Protein AF-A0AA38FI79-F1 (afdb_monomer_lite)

Organism: Taxus chinensis (NCBI:txid29808)

Sequence (76 aa):
LAKDVWKVGLEFKDVDVDDSRLVTREEVESAVRDLMQNEQLRKRAFELKEAAVKAVMPGGSSFTDITAFIQNMLEK

Radius of gyration: 19.3 Å; chains: 1; bounding box: 38×23×50 Å

Foldseek 3Di:
DLCPPQNLADDQPPDDVPDPDDDDPVSVVVRVVCNVPDVVSVVSVVVVVVLVVQQCPVVHVVVVVVVVVVVVVVVD

Secondary structure (DSSP, 8-state):
-TTTTS------TT--TT--PPPPHHHHHHHHHHHHH-HHHHHHHHHHHHHHHHHHSTTSHHHHHHHHHHHHHH--

pLDDT: mean 93.11, std 7.95, range [56.94, 98.75]

Structure (mmCIF, N/CA/C/O backbone):
data_AF-A0AA38FI79-F1
#
_entry.id   AF-A0AA38FI79-F1
#
loop_
_atom_site.group_PDB
_atom_site.id
_atom_site.type_symbol
_atom_site.label_atom_id
_atom_site.label_alt_id
_atom_site.label_comp_id
_atom_site.label_asym_id
_atom_site.label_entity_id
_atom_site.label_seq_id
_atom_site.pdbx_PDB_ins_code
_atom_site.Cartn_x
_atom_site.Cartn_y
_atom_site.Cartn_z
_atom_site.occupancy
_atom_site.B_iso_or_equiv
_atom_site.auth_seq_id
_atom_site.auth_comp_id
_atom_site.auth_asym_id
_atom_site.auth_atom_id
_atom_site.pdbx_PDB_model_num
ATOM 1 N N . LEU A 1 1 ? 3.984 -9.511 -1.862 1.00 70.38 1 LEU A N 1
ATOM 2 C CA . LEU A 1 1 ? 2.815 -8.926 -1.123 1.00 70.38 1 LEU A CA 1
ATOM 3 C C . LEU A 1 1 ? 2.478 -7.505 -1.578 1.00 70.38 1 LEU A C 1
ATOM 5 O O . LEU A 1 1 ? 1.356 -7.270 -2.018 1.00 70.38 1 LEU A O 1
ATOM 9 N N . ALA A 1 2 ? 3.411 -6.552 -1.464 1.00 85.06 2 ALA A N 1
ATOM 10 C CA . ALA A 1 2 ? 3.168 -5.161 -1.858 1.00 85.06 2 ALA A CA 1
ATOM 11 C C . ALA A 1 2 ? 2.823 -5.021 -3.352 1.00 85.06 2 ALA A C 1
ATOM 13 O O . ALA A 1 2 ? 1.918 -4.265 -3.698 1.00 85.06 2 ALA A O 1
ATOM 14 N N . LYS A 1 3 ? 3.486 -5.788 -4.226 1.00 89.25 3 LYS A N 1
ATOM 15 C CA . LYS A 1 3 ? 3.207 -5.833 -5.666 1.00 89.25 3 LYS A CA 1
ATOM 16 C C . LYS A 1 3 ? 2.001 -6.708 -6.022 1.00 89.25 3 LYS A C 1
ATOM 18 O O . LYS A 1 3 ? 1.090 -6.222 -6.678 1.00 89.25 3 LYS A O 1
ATOM 23 N N . ASP A 1 4 ? 1.950 -7.962 -5.576 1.00 90.38 4 ASP A N 1
ATOM 24 C CA . ASP A 1 4 ? 0.951 -8.910 -6.116 1.00 90.38 4 ASP A CA 1
ATOM 25 C C . ASP A 1 4 ? -0.427 -8.808 -5.455 1.00 90.38 4 ASP A C 1
ATOM 27 O O . ASP A 1 4 ? -1.451 -8.924 -6.130 1.00 90.38 4 ASP A O 1
ATOM 31 N N . VAL A 1 5 ? -0.463 -8.557 -4.142 1.00 94.50 5 VAL A N 1
ATOM 32 C CA . VAL A 1 5 ? -1.713 -8.489 -3.368 1.00 94.50 5 VAL A CA 1
ATOM 33 C C . VAL A 1 5 ? -2.243 -7.061 -3.367 1.00 94.50 5 VAL A C 1
ATOM 35 O O . VAL A 1 5 ? -3.338 -6.796 -3.857 1.00 94.50 5 VAL A O 1
ATOM 38 N N . TRP A 1 6 ? -1.440 -6.126 -2.861 1.00 94.25 6 TRP A N 1
ATOM 39 C CA . TRP A 1 6 ? -1.864 -4.737 -2.664 1.00 94.25 6 TRP A CA 1
ATOM 40 C C . TRP A 1 6 ? -1.650 -3.858 -3.899 1.00 94.25 6 TRP A C 1
ATOM 42 O O . TRP A 1 6 ? -2.318 -2.839 -4.062 1.00 94.25 6 TRP A O 1
ATOM 52 N N . LYS A 1 7 ? -0.748 -4.262 -4.801 1.00 95.25 7 LYS A N 1
ATOM 53 C CA . LYS A 1 7 ? -0.406 -3.542 -6.037 1.00 95.25 7 LYS A CA 1
ATOM 54 C C . LYS A 1 7 ? 0.004 -2.083 -5.801 1.00 95.25 7 LYS A C 1
ATOM 56 O O . LYS A 1 7 ? -0.345 -1.207 -6.597 1.00 95.25 7 LYS A O 1
ATOM 61 N N . VAL A 1 8 ? 0.738 -1.852 -4.711 1.00 96.44 8 VAL A N 1
ATOM 62 C CA . VAL A 1 8 ? 1.270 -0.550 -4.259 1.00 96.44 8 VAL A CA 1
ATOM 63 C C . VAL A 1 8 ? 2.785 -0.421 -4.445 1.00 96.44 8 VAL A C 1
ATOM 65 O O . VAL A 1 8 ? 3.356 0.601 -4.083 1.00 96.44 8 VAL A O 1
ATOM 68 N N . GLY A 1 9 ? 3.450 -1.447 -4.981 1.00 93.50 9 GLY A N 1
ATOM 69 C CA . GLY A 1 9 ? 4.899 -1.473 -5.164 1.00 93.50 9 GLY A CA 1
ATOM 70 C C . GLY A 1 9 ? 5.317 -2.137 -6.471 1.00 93.50 9 GLY A C 1
ATOM 71 O O . GLY A 1 9 ? 4.522 -2.820 -7.119 1.00 93.50 9 GLY A O 1
ATOM 72 N N . LEU A 1 10 ? 6.579 -1.921 -6.830 1.00 92.69 10 LEU A N 1
ATOM 73 C CA . LEU A 1 10 ? 7.267 -2.582 -7.933 1.00 92.69 10 LEU A CA 1
ATOM 74 C C . LEU A 1 10 ? 8.344 -3.502 -7.361 1.00 92.69 10 LEU A C 1
ATOM 76 O O . LEU A 1 10 ? 8.847 -3.274 -6.264 1.00 92.69 10 LEU A O 1
ATOM 80 N N . GLU A 1 11 ? 8.702 -4.522 -8.124 1.00 89.25 11 GLU A N 1
ATOM 81 C CA . GLU A 1 11 ? 9.813 -5.419 -7.818 1.00 89.25 11 GLU A CA 1
ATOM 82 C C . GLU A 1 11 ? 10.652 -5.569 -9.079 1.00 89.25 11 GLU A C 1
ATOM 84 O O . GLU A 1 11 ? 10.110 -5.555 -10.192 1.00 89.25 11 GLU A O 1
ATOM 89 N N . PHE A 1 12 ? 11.960 -5.725 -8.898 1.00 89.19 12 PHE A N 1
ATOM 90 C CA . PHE A 1 12 ? 12.846 -6.086 -9.993 1.00 89.19 12 PHE A CA 1
ATOM 91 C C . PHE A 1 12 ? 12.469 -7.470 -10.521 1.00 89.19 12 PHE A C 1
ATOM 93 O O . PHE A 1 12 ? 12.050 -8.352 -9.770 1.00 89.19 12 PHE A O 1
ATOM 100 N N . LYS A 1 13 ? 12.557 -7.639 -11.839 1.00 79.31 13 LYS A N 1
ATOM 101 C CA . LYS A 1 13 ? 12.234 -8.916 -12.476 1.00 79.31 13 LYS A CA 1
ATOM 102 C C . LYS A 1 13 ? 13.299 -9.940 -12.112 1.00 79.31 13 LYS A C 1
ATOM 104 O O . LYS A 1 13 ? 14.483 -9.601 -12.098 1.00 79.31 13 LYS A O 1
ATOM 109 N N . ASP A 1 14 ? 12.857 -11.163 -11.835 1.00 76.50 14 ASP A N 1
ATOM 110 C CA . ASP A 1 14 ? 13.732 -12.325 -11.660 1.00 76.50 14 ASP A CA 1
ATOM 111 C C . ASP A 1 14 ? 14.862 -12.071 -10.641 1.00 76.50 14 ASP A C 1
ATOM 113 O O . ASP A 1 14 ? 16.013 -12.448 -10.845 1.00 76.50 14 ASP A O 1
ATOM 117 N N . VAL A 1 15 ? 14.541 -11.341 -9.566 1.00 78.56 15 VAL A N 1
ATOM 118 C CA . VAL A 1 15 ? 15.396 -11.201 -8.383 1.00 78.56 15 VAL A CA 1
ATOM 119 C C . VAL A 1 15 ? 14.743 -11.996 -7.272 1.00 78.56 15 VAL A C 1
ATOM 121 O O . VAL A 1 15 ? 13.679 -11.609 -6.785 1.00 78.56 15 VAL A O 1
ATOM 124 N N . ASP A 1 16 ? 15.384 -13.089 -6.876 1.00 78.38 16 ASP A N 1
ATOM 125 C CA . ASP A 1 16 ? 15.153 -13.651 -5.552 1.00 78.38 16 ASP A CA 1
ATOM 126 C C . ASP A 1 16 ? 16.003 -12.870 -4.542 1.00 78.38 16 ASP A C 1
ATOM 128 O O . ASP A 1 16 ? 17.120 -12.457 -4.852 1.00 78.38 16 ASP A O 1
ATOM 132 N N . VAL A 1 17 ? 15.475 -12.630 -3.344 1.00 71.88 17 VAL A N 1
ATOM 133 C CA . VAL A 1 17 ? 16.171 -11.853 -2.302 1.00 71.88 17 VAL A CA 1
ATOM 134 C C . VAL A 1 17 ? 17.427 -12.587 -1.822 1.00 71.88 17 VAL A C 1
ATOM 136 O O . VAL A 1 17 ? 18.389 -11.947 -1.401 1.00 71.88 17 VAL A O 1
ATOM 139 N N 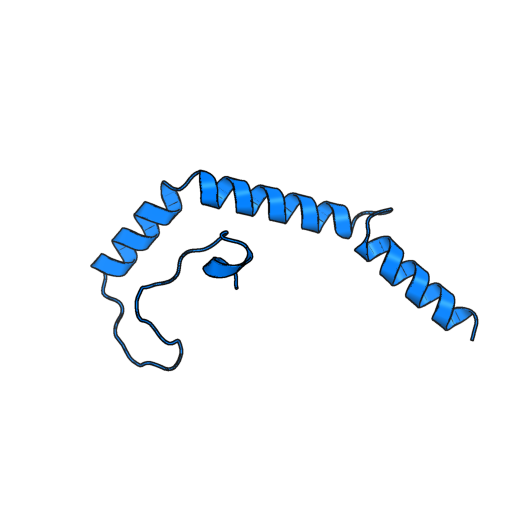. ASP A 1 18 ? 17.429 -13.915 -1.943 1.00 78.56 18 ASP A N 1
ATOM 140 C CA . ASP A 1 18 ? 18.561 -14.778 -1.603 1.00 78.56 18 ASP A CA 1
ATOM 141 C C . ASP A 1 18 ? 19.545 -14.982 -2.775 1.00 78.56 18 ASP A C 1
ATOM 143 O O . ASP A 1 18 ? 20.570 -15.651 -2.619 1.00 78.56 18 ASP A O 1
ATOM 147 N N . ASP A 1 19 ? 19.268 -14.404 -3.950 1.00 80.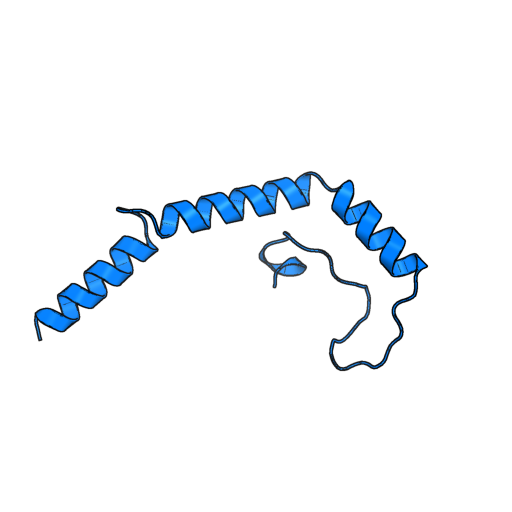50 19 ASP A N 1
ATOM 148 C CA . ASP A 1 19 ? 20.161 -14.464 -5.105 1.00 80.50 19 ASP A CA 1
ATOM 149 C C . ASP A 1 19 ? 21.190 -13.320 -5.069 1.00 80.50 19 ASP A C 1
ATOM 151 O O . ASP A 1 19 ? 20.890 -12.158 -4.802 1.00 80.50 19 ASP A O 1
ATOM 155 N N . SER A 1 20 ? 22.438 -13.646 -5.407 1.00 80.44 20 SER A N 1
ATOM 156 C CA . SER A 1 20 ? 23.542 -12.688 -5.557 1.00 80.44 20 SER A CA 1
ATOM 157 C C . SER A 1 20 ? 23.511 -11.921 -6.886 1.00 80.44 20 SER A C 1
ATOM 159 O O . SER A 1 20 ? 24.479 -11.235 -7.233 1.00 80.44 20 SER A O 1
ATOM 161 N N . ARG A 1 21 ? 22.420 -12.039 -7.654 1.00 88.56 21 ARG A N 1
ATOM 162 C CA . ARG A 1 21 ? 22.247 -11.359 -8.937 1.00 88.56 21 ARG A CA 1
ATOM 163 C C . ARG A 1 21 ? 22.453 -9.857 -8.784 1.00 88.56 21 ARG A C 1
ATOM 165 O O . ARG A 1 21 ? 21.767 -9.170 -8.029 1.00 88.56 21 ARG A O 1
ATOM 172 N N . LEU A 1 22 ? 23.361 -9.324 -9.593 1.00 88.62 22 LEU A N 1
ATOM 173 C CA . LEU A 1 22 ? 23.544 -7.888 -9.705 1.00 88.62 22 LEU A CA 1
ATOM 174 C C . LEU A 1 22 ? 22.349 -7.270 -10.441 1.00 88.62 22 LEU A C 1
ATOM 176 O O . LEU A 1 22 ? 22.090 -7.600 -11.599 1.00 88.62 22 LEU A O 1
ATOM 180 N N . VAL A 1 23 ? 21.654 -6.348 -9.776 1.00 91.81 23 VAL A N 1
ATOM 181 C CA . VAL A 1 23 ? 20.684 -5.453 -10.417 1.00 91.81 23 VAL A CA 1
ATOM 182 C C . VAL A 1 23 ? 21.460 -4.333 -11.099 1.00 91.81 23 VAL A C 1
ATOM 184 O O . VAL A 1 23 ? 22.232 -3.621 -10.450 1.00 91.81 23 VAL A O 1
ATOM 187 N N . THR A 1 24 ? 21.298 -4.182 -12.412 1.00 93.56 24 THR A N 1
ATOM 188 C CA . THR A 1 24 ? 22.066 -3.178 -13.156 1.00 93.56 24 THR A CA 1
ATOM 189 C C . THR A 1 24 ? 21.506 -1.774 -12.945 1.00 93.56 24 THR A C 1
ATOM 191 O O . THR A 1 24 ? 20.350 -1.578 -12.560 1.00 93.56 24 THR A O 1
ATOM 194 N N . ARG A 1 25 ? 22.318 -0.753 -13.238 1.00 96.75 25 ARG A N 1
ATOM 195 C CA . ARG A 1 25 ? 21.869 0.646 -13.159 1.00 96.75 25 ARG A CA 1
ATOM 196 C C . ARG A 1 25 ? 20.685 0.932 -14.093 1.00 96.75 25 ARG A C 1
ATOM 198 O O . ARG A 1 25 ? 19.843 1.753 -13.755 1.00 96.75 25 ARG A O 1
ATOM 205 N N . GLU A 1 26 ? 20.608 0.256 -15.239 1.00 96.12 26 GLU A N 1
ATOM 206 C CA . GLU A 1 26 ? 19.522 0.400 -16.212 1.00 96.12 26 GLU A CA 1
ATOM 207 C C . GLU A 1 26 ? 18.200 -0.152 -15.658 1.00 96.12 26 GLU A C 1
ATOM 209 O O . GLU A 1 26 ? 17.155 0.480 -15.813 1.00 96.12 26 GLU A O 1
ATOM 214 N N . GLU A 1 27 ? 18.241 -1.291 -14.956 1.00 94.38 27 GLU A N 1
ATOM 215 C CA . GLU A 1 27 ? 17.067 -1.849 -14.271 1.00 94.38 27 GLU A CA 1
ATOM 216 C C . GLU A 1 27 ? 16.566 -0.902 -13.173 1.00 94.38 27 GLU A C 1
ATOM 218 O O . GLU A 1 27 ? 15.362 -0.650 -13.070 1.00 94.38 27 GLU A O 1
ATOM 223 N N . VAL A 1 28 ? 17.487 -0.329 -12.389 1.00 95.06 28 VAL A N 1
ATOM 224 C CA . VAL A 1 28 ? 17.160 0.673 -11.363 1.00 95.06 28 VAL A CA 1
ATOM 225 C C . VAL A 1 28 ? 16.542 1.921 -11.990 1.00 95.06 28 VAL A C 1
ATOM 227 O O . VAL A 1 28 ? 15.498 2.374 -11.523 1.00 95.06 28 VAL A O 1
ATOM 230 N N . GLU A 1 29 ? 17.140 2.468 -13.052 1.00 97.38 29 GLU A N 1
ATOM 231 C CA . GLU A 1 29 ? 16.610 3.655 -13.731 1.00 97.38 29 GLU A CA 1
ATOM 232 C C . GLU A 1 29 ? 15.182 3.416 -14.237 1.00 97.38 29 GLU A C 1
ATOM 234 O O . GLU A 1 29 ? 14.296 4.241 -13.997 1.00 97.38 29 GLU A O 1
ATOM 239 N N . SER A 1 30 ? 14.941 2.276 -14.893 1.00 95.50 30 SER A N 1
ATOM 240 C CA . SER A 1 30 ? 13.613 1.917 -15.394 1.00 95.50 30 SER A CA 1
ATOM 241 C C . SER A 1 30 ? 12.599 1.809 -14.258 1.00 95.50 30 SER A C 1
ATOM 243 O O . SER A 1 30 ? 11.525 2.399 -14.346 1.00 95.50 30 SER A O 1
ATOM 245 N N . ALA A 1 31 ? 12.942 1.116 -13.169 1.00 94.94 31 ALA A N 1
ATOM 246 C CA . ALA A 1 31 ? 12.044 0.951 -12.030 1.00 94.94 31 ALA A CA 1
ATOM 247 C C . ALA A 1 31 ? 11.698 2.291 -11.364 1.00 94.94 31 ALA A C 1
ATOM 249 O O . ALA A 1 31 ? 10.542 2.530 -11.015 1.00 94.94 31 ALA A O 1
ATOM 250 N N . VAL A 1 32 ? 12.678 3.190 -11.219 1.00 96.19 32 VAL A N 1
ATOM 251 C CA . VAL A 1 32 ? 12.451 4.538 -10.680 1.00 96.19 32 VAL A CA 1
ATOM 252 C C . VAL A 1 32 ? 11.542 5.341 -11.607 1.00 96.19 32 VAL A C 1
ATOM 254 O O . VAL A 1 32 ? 10.590 5.966 -11.140 1.00 96.19 32 VAL A O 1
ATOM 257 N N . ARG A 1 33 ? 11.793 5.318 -12.919 1.00 97.19 33 ARG A N 1
ATOM 258 C CA . ARG A 1 33 ? 10.963 6.027 -13.901 1.00 97.19 33 ARG A CA 1
ATOM 259 C C . ARG A 1 33 ? 9.516 5.536 -13.867 1.00 97.19 33 ARG A C 1
ATOM 261 O O . ARG A 1 33 ? 8.606 6.361 -13.773 1.00 97.19 33 ARG A O 1
ATOM 268 N N . ASP A 1 34 ? 9.320 4.221 -13.860 1.00 94.94 34 ASP A N 1
ATOM 269 C CA . ASP A 1 34 ? 8.000 3.596 -13.783 1.00 94.94 34 ASP A CA 1
ATOM 270 C C . ASP A 1 34 ? 7.289 3.961 -12.478 1.00 94.94 34 ASP A C 1
ATOM 272 O O . ASP A 1 34 ? 6.121 4.351 -12.496 1.00 94.94 34 ASP A O 1
ATOM 276 N N . LEU A 1 35 ? 7.991 3.910 -11.340 1.00 94.81 35 LEU A N 1
ATOM 277 C CA . LEU A 1 35 ? 7.435 4.291 -10.041 1.00 94.81 35 LEU A CA 1
ATOM 278 C C . LEU A 1 35 ? 6.947 5.744 -10.036 1.00 94.81 35 LEU A C 1
ATOM 280 O O . LEU A 1 35 ? 5.866 6.037 -9.523 1.00 94.81 35 LEU A O 1
ATOM 284 N N . MET A 1 36 ? 7.731 6.653 -10.615 1.00 95.81 36 MET A N 1
ATOM 285 C CA . MET A 1 36 ? 7.420 8.082 -10.626 1.00 95.81 36 MET A CA 1
ATOM 286 C C . MET A 1 36 ? 6.243 8.431 -11.546 1.00 95.81 36 MET A C 1
ATOM 288 O O . MET A 1 36 ? 5.511 9.378 -11.250 1.00 95.81 36 MET A O 1
ATOM 292 N N . GLN A 1 37 ? 6.043 7.676 -12.631 1.00 95.62 37 GLN A N 1
ATOM 293 C CA . GLN A 1 37 ? 4.996 7.919 -13.632 1.00 95.62 37 GLN A CA 1
ATOM 294 C C . GLN A 1 37 ? 3.699 7.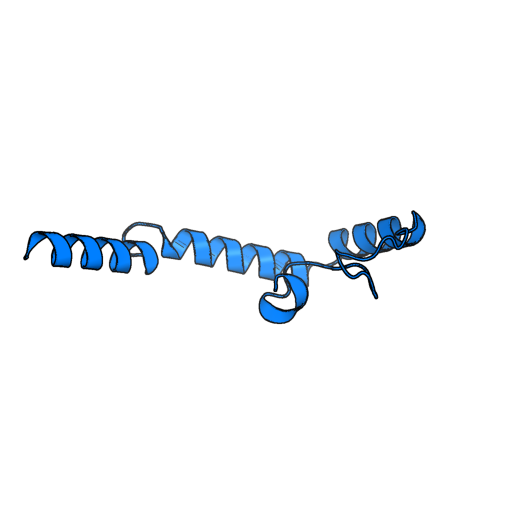128 -13.384 1.00 95.62 37 GLN A C 1
ATOM 296 O O . GLN A 1 37 ? 2.668 7.423 -13.990 1.00 95.62 37 GLN A O 1
ATOM 301 N N . ASN A 1 38 ? 3.710 6.125 -12.502 1.00 96.00 38 ASN A N 1
ATOM 302 C CA . ASN A 1 38 ? 2.558 5.253 -12.286 1.00 96.00 38 ASN A CA 1
ATOM 303 C C . ASN A 1 38 ? 1.541 5.843 -11.291 1.00 96.00 38 ASN A C 1
ATOM 305 O O . ASN A 1 38 ? 1.551 5.555 -10.090 1.00 96.00 38 ASN A O 1
ATOM 309 N N . GLU A 1 39 ? 0.596 6.625 -11.814 1.00 96.44 39 GLU A N 1
ATOM 310 C CA . GLU A 1 39 ? -0.489 7.225 -11.022 1.00 96.44 39 GLU A CA 1
ATOM 311 C C . GLU A 1 39 ? -1.403 6.185 -10.355 1.00 96.44 39 GLU A C 1
ATOM 313 O O . GLU A 1 39 ? -1.912 6.409 -9.256 1.00 96.44 39 GLU A O 1
ATOM 318 N N . GLN A 1 40 ? -1.597 5.014 -10.969 1.00 96.25 40 GLN A N 1
ATOM 319 C CA . GLN A 1 40 ? -2.459 3.975 -10.404 1.00 96.25 40 GLN A CA 1
ATOM 320 C C . GLN A 1 40 ? -1.834 3.323 -9.163 1.00 96.25 40 GLN A C 1
ATOM 322 O O . GLN A 1 40 ? -2.553 2.993 -8.215 1.00 96.25 40 GLN A O 1
ATOM 327 N N . LEU A 1 41 ? -0.511 3.151 -9.156 1.00 95.75 41 LEU A N 1
ATOM 328 C CA . LEU A 1 41 ? 0.244 2.698 -7.990 1.00 95.75 41 LEU A CA 1
ATOM 329 C C . LEU A 1 41 ? 0.135 3.730 -6.863 1.00 95.75 41 LEU A C 1
ATOM 331 O O . LEU A 1 41 ? -0.213 3.369 -5.737 1.00 95.75 41 LEU A O 1
ATOM 335 N N . ARG A 1 42 ? 0.326 5.019 -7.178 1.00 96.69 42 ARG A N 1
ATOM 336 C CA . ARG A 1 42 ? 0.174 6.118 -6.210 1.00 96.69 42 ARG A CA 1
ATOM 337 C C . ARG A 1 42 ? -1.236 6.171 -5.618 1.00 96.69 42 ARG A C 1
ATOM 339 O O . ARG A 1 42 ? -1.37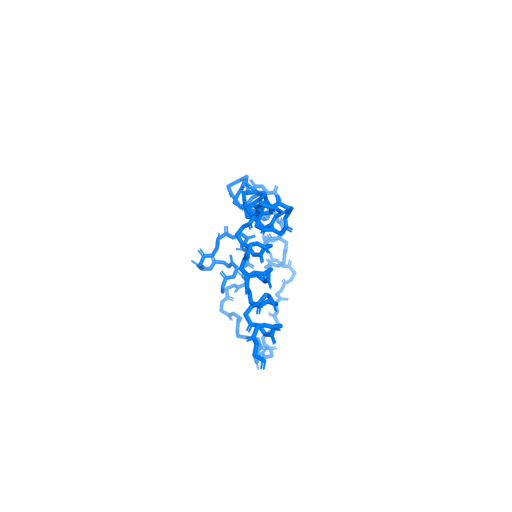9 6.281 -4.401 1.00 96.69 42 ARG A O 1
ATOM 346 N N . LYS A 1 43 ? -2.270 6.035 -6.453 1.00 97.81 43 LYS A N 1
ATOM 347 C CA . LYS A 1 43 ? -3.673 5.999 -6.021 1.00 97.81 43 LYS A CA 1
ATOM 348 C C . LYS A 1 43 ? -3.932 4.864 -5.028 1.00 97.81 43 LYS A C 1
ATOM 350 O O . LYS A 1 43 ? -4.452 5.120 -3.948 1.00 97.81 43 LYS A O 1
ATOM 355 N N . ARG A 1 44 ? -3.513 3.634 -5.346 1.00 97.56 44 ARG A N 1
ATOM 356 C CA . ARG A 1 44 ? -3.690 2.478 -4.445 1.00 97.56 44 ARG A CA 1
ATOM 357 C C . ARG A 1 44 ? -2.937 2.647 -3.130 1.00 97.56 44 ARG A C 1
ATOM 359 O O . ARG A 1 44 ? -3.464 2.305 -2.077 1.00 97.56 44 ARG A O 1
ATOM 366 N N . ALA A 1 45 ? -1.720 3.192 -3.173 1.00 97.19 45 ALA A N 1
ATOM 367 C CA . ALA A 1 45 ? -0.951 3.472 -1.964 1.00 97.19 45 ALA A CA 1
ATOM 368 C C . ALA A 1 45 ? -1.668 4.493 -1.064 1.00 97.19 45 ALA A C 1
ATOM 370 O O . ALA A 1 45 ? -1.689 4.339 0.157 1.00 97.19 45 ALA A O 1
ATOM 371 N N . PHE A 1 46 ? -2.301 5.507 -1.661 1.00 98.19 46 PHE A N 1
ATOM 372 C CA . PHE A 1 46 ? -3.087 6.492 -0.926 1.00 98.19 46 PHE A CA 1
ATOM 373 C C . PHE A 1 46 ? -4.363 5.890 -0.323 1.00 98.19 46 PHE A C 1
ATOM 375 O O . PHE A 1 46 ? -4.630 6.093 0.858 1.00 98.19 46 PHE A O 1
ATOM 382 N N . GLU A 1 47 ? -5.105 5.088 -1.088 1.00 98.00 47 GLU A N 1
ATOM 383 C CA . GLU A 1 47 ? -6.282 4.358 -0.596 1.00 98.00 47 GLU A CA 1
ATOM 384 C C . GLU A 1 47 ? -5.920 3.435 0.579 1.00 98.00 47 GLU A C 1
ATOM 386 O O . GLU A 1 47 ? -6.605 3.426 1.603 1.00 98.00 47 GLU A O 1
ATOM 391 N N . LEU A 1 48 ? -4.798 2.712 0.476 1.00 97.56 48 LEU A N 1
ATOM 392 C CA . LEU A 1 48 ? -4.304 1.850 1.549 1.00 97.56 48 LEU A CA 1
ATOM 393 C C . LEU A 1 48 ? -3.912 2.658 2.795 1.00 97.56 48 LEU A C 1
ATOM 395 O O . LEU A 1 48 ? -4.249 2.262 3.911 1.00 97.56 48 LEU A O 1
ATOM 399 N N . LYS A 1 49 ? -3.253 3.812 2.618 1.00 98.12 49 LYS A N 1
ATOM 400 C CA . LYS A 1 49 ? -2.944 4.744 3.714 1.00 98.12 49 LYS A CA 1
ATOM 401 C C . LYS A 1 49 ? -4.220 5.204 4.418 1.00 98.12 49 LYS A C 1
ATOM 403 O O . LYS A 1 49 ? -4.277 5.178 5.644 1.00 98.12 49 LYS A O 1
ATOM 408 N N . GLU A 1 50 ? -5.232 5.633 3.670 1.00 98.50 50 GLU A N 1
ATOM 409 C CA . GLU A 1 50 ? -6.494 6.079 4.261 1.00 98.50 50 GLU A CA 1
ATOM 410 C C . GLU A 1 50 ? -7.198 4.964 5.030 1.00 98.50 50 GLU A C 1
ATOM 412 O O . GLU A 1 50 ? -7.688 5.205 6.133 1.00 98.50 50 GLU A O 1
ATOM 417 N N . ALA A 1 51 ? -7.241 3.753 4.470 1.00 98.00 51 ALA A N 1
ATOM 418 C CA . ALA A 1 51 ? -7.838 2.597 5.127 1.00 98.00 51 ALA A CA 1
ATOM 419 C C . ALA A 1 51 ? -7.121 2.271 6.445 1.00 98.00 51 ALA A C 1
ATOM 421 O O . ALA A 1 51 ? -7.779 2.098 7.470 1.00 98.00 51 ALA A O 1
ATOM 422 N N . ALA A 1 52 ? -5.784 2.268 6.443 1.00 98.19 52 ALA A N 1
ATOM 423 C CA . ALA A 1 52 ? -4.984 2.026 7.639 1.00 98.19 52 ALA A CA 1
ATOM 424 C C . ALA A 1 52 ? -5.232 3.085 8.725 1.00 98.19 52 ALA A C 1
ATOM 426 O O . ALA A 1 52 ? -5.454 2.737 9.882 1.00 98.19 52 ALA A O 1
ATOM 427 N N . VAL A 1 53 ? -5.265 4.373 8.356 1.00 98.62 53 VAL A N 1
ATOM 428 C CA . VAL A 1 53 ? -5.564 5.463 9.301 1.00 98.62 53 VAL A CA 1
ATOM 429 C C . VAL A 1 53 ? -6.981 5.321 9.864 1.00 98.62 53 VAL A C 1
ATOM 431 O O . VAL A 1 53 ? -7.165 5.380 11.076 1.00 98.62 53 VAL A O 1
ATOM 434 N N . LYS A 1 54 ? -7.985 5.071 9.013 1.00 98.69 54 LYS A N 1
AT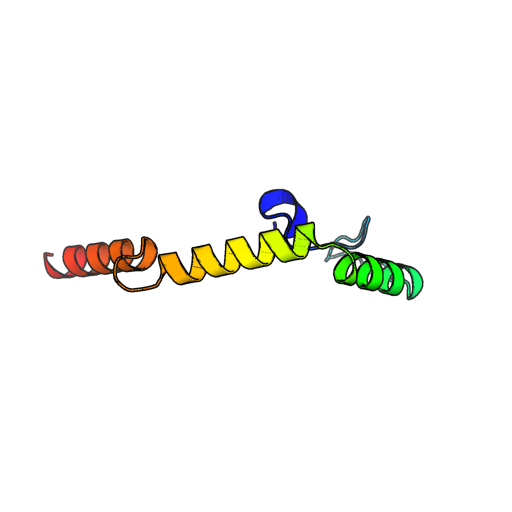OM 435 C CA . LYS A 1 54 ? -9.380 4.866 9.442 1.00 98.69 54 LYS A CA 1
ATOM 436 C C . LYS A 1 54 ? -9.538 3.675 10.384 1.00 98.69 54 LYS A C 1
ATOM 438 O O . LYS A 1 54 ? -10.322 3.768 11.319 1.00 98.69 54 LYS A O 1
ATOM 443 N N . ALA A 1 55 ? -8.795 2.590 10.172 1.00 98.75 55 ALA A N 1
ATOM 444 C CA . ALA A 1 55 ? -8.874 1.400 11.015 1.00 98.75 55 ALA A CA 1
ATOM 445 C C . ALA A 1 55 ? -8.414 1.656 12.462 1.00 98.75 55 ALA A C 1
ATOM 447 O O . ALA A 1 55 ? -8.988 1.088 13.390 1.00 98.75 55 ALA A O 1
ATOM 448 N N . VAL A 1 56 ? -7.404 2.510 12.663 1.00 98.38 56 VAL A N 1
ATOM 449 C CA . VAL A 1 56 ? -6.798 2.750 13.988 1.00 98.38 56 VAL A CA 1
ATOM 450 C C . VAL A 1 56 ? -7.355 3.968 14.729 1.00 98.38 56 VAL A C 1
ATOM 452 O O . VAL A 1 56 ? -7.142 4.094 15.933 1.00 98.38 56 VAL A O 1
ATOM 455 N N . MET A 1 57 ? -8.051 4.878 14.041 1.00 98.31 57 MET A N 1
ATOM 456 C CA . MET A 1 57 ? -8.721 6.015 14.685 1.00 98.31 57 MET A CA 1
ATOM 457 C C . MET A 1 57 ? -9.850 5.549 15.627 1.00 98.31 57 MET A C 1
ATOM 459 O O . MET A 1 57 ? -10.383 4.456 15.434 1.00 98.31 57 MET A O 1
ATOM 463 N N . PRO A 1 58 ? -10.268 6.366 16.617 1.00 98.00 58 PRO A N 1
ATOM 464 C CA . PRO A 1 58 ? -11.419 6.051 17.464 1.00 98.00 58 PRO A CA 1
ATOM 465 C C . PRO A 1 58 ? -12.663 5.692 16.639 1.00 98.00 58 PRO A C 1
ATOM 467 O O . PRO A 1 58 ? -13.043 6.425 15.728 1.00 98.00 58 PRO A O 1
ATOM 470 N N . GLY A 1 59 ? -13.282 4.551 16.952 1.00 96.31 59 GLY A N 1
ATOM 471 C CA . GLY A 1 59 ? -14.405 3.984 16.187 1.00 96.31 59 GLY A CA 1
ATOM 472 C C . GLY A 1 59 ? -14.009 3.215 14.915 1.00 96.31 59 GLY A C 1
ATOM 473 O O . GLY A 1 59 ? -14.874 2.653 14.249 1.00 96.31 59 GLY A O 1
ATOM 474 N N . GLY A 1 60 ? -12.719 3.163 14.578 1.00 98.56 60 GLY A N 1
ATOM 475 C CA . GLY A 1 60 ? -12.166 2.314 13.526 1.00 98.56 60 GLY A CA 1
ATOM 476 C C . GLY A 1 60 ? -12.184 0.831 13.891 1.00 98.56 60 GLY A C 1
ATOM 477 O O . GLY A 1 60 ? -12.354 0.468 15.057 1.00 98.56 60 GLY A O 1
ATOM 478 N N . SER A 1 61 ? -11.998 -0.041 12.896 1.00 98.62 61 SER A N 1
ATOM 479 C CA . SER A 1 61 ? -12.061 -1.496 13.090 1.00 98.62 61 SER A CA 1
ATOM 480 C C . SER A 1 61 ? -11.006 -1.998 14.077 1.00 98.62 61 SER A C 1
ATOM 482 O O . SER A 1 61 ? -11.360 -2.565 15.101 1.00 98.62 61 SER A O 1
ATOM 484 N N . SER A 1 62 ? -9.723 -1.709 13.845 1.00 98.50 62 SER A N 1
ATOM 485 C CA . SER A 1 62 ? -8.638 -2.135 14.737 1.00 98.50 62 SER A CA 1
ATOM 486 C C . SER A 1 62 ? -8.740 -1.512 16.130 1.00 98.50 62 SER A C 1
ATOM 488 O O . SER A 1 62 ? -8.421 -2.178 17.112 1.00 98.50 62 SER A O 1
ATOM 490 N N . PHE A 1 63 ? -9.205 -0.260 16.233 1.00 98.69 63 PHE A N 1
ATOM 491 C CA . PHE A 1 63 ? -9.484 0.378 17.524 1.00 98.69 63 PHE A CA 1
ATOM 492 C C . PHE A 1 63 ? -10.596 -0.356 18.289 1.00 98.69 63 PHE A C 1
ATOM 494 O O . PHE A 1 63 ? -10.463 -0.634 19.481 1.00 98.69 63 PHE A O 1
ATOM 501 N N . THR A 1 64 ? -11.690 -0.683 17.602 1.00 98.50 64 THR A N 1
ATOM 502 C CA . THR A 1 64 ? -12.828 -1.412 18.176 1.00 98.50 64 THR A CA 1
ATOM 503 C C . THR A 1 64 ? -12.407 -2.805 18.624 1.00 98.50 64 THR A C 1
ATOM 505 O O . THR A 1 64 ? -12.666 -3.180 19.766 1.00 98.50 64 THR A O 1
ATOM 508 N N 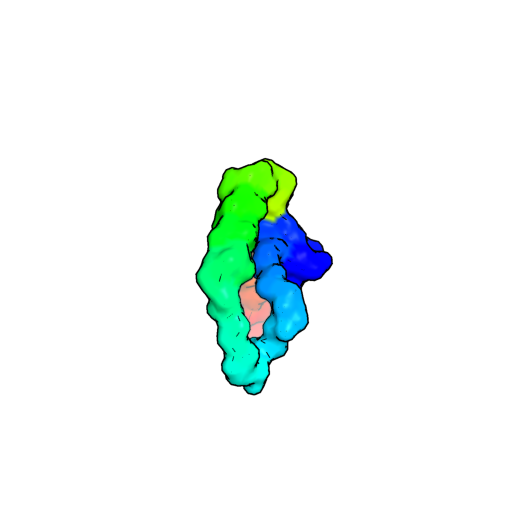. ASP A 1 65 ? -11.695 -3.529 17.764 1.00 98.44 65 ASP A N 1
ATOM 509 C CA . ASP A 1 65 ? -11.252 -4.897 18.022 1.00 98.44 65 ASP A CA 1
ATOM 510 C C . ASP A 1 65 ? -10.333 -4.965 19.245 1.00 98.44 65 ASP A C 1
ATOM 512 O O . ASP A 1 65 ? -10.548 -5.788 20.137 1.00 98.44 65 ASP A O 1
ATOM 516 N N . ILE A 1 66 ? -9.341 -4.068 19.341 1.00 98.06 66 ILE A N 1
ATOM 517 C CA . ILE A 1 66 ? -8.425 -4.072 20.488 1.00 98.06 66 ILE A CA 1
ATOM 518 C C . ILE A 1 66 ? -9.121 -3.635 21.780 1.00 98.06 66 ILE A C 1
ATOM 520 O O . ILE A 1 66 ? -8.836 -4.180 22.844 1.00 98.06 66 ILE A O 1
ATOM 524 N N . THR A 1 67 ? -10.073 -2.701 21.701 1.00 97.88 67 THR A N 1
ATOM 525 C CA . THR A 1 67 ? -10.859 -2.269 22.866 1.00 97.88 67 THR A CA 1
ATOM 526 C C . THR A 1 67 ? -11.740 -3.406 23.379 1.00 97.88 67 THR A C 1
ATOM 528 O O . THR A 1 67 ? -11.760 -3.674 24.579 1.00 97.88 67 THR A O 1
ATOM 531 N N . ALA A 1 68 ? -12.421 -4.120 22.478 1.00 97.69 68 ALA A N 1
ATOM 532 C CA . ALA A 1 68 ? -13.230 -5.284 22.824 1.00 97.69 68 ALA A CA 1
ATOM 533 C C . ALA A 1 68 ? -12.376 -6.409 23.429 1.00 97.69 68 ALA A C 1
ATOM 535 O O . ALA A 1 68 ? -12.771 -7.024 24.421 1.00 97.69 68 ALA A O 1
ATOM 536 N N . PHE A 1 69 ? -11.181 -6.640 22.878 1.00 97.75 69 PHE A N 1
ATOM 537 C CA . PHE A 1 69 ? -10.223 -7.593 23.430 1.00 97.75 69 PHE A CA 1
ATOM 538 C C . PHE A 1 69 ? -9.806 -7.232 24.864 1.00 97.75 69 PHE A C 1
ATOM 540 O O . PHE A 1 69 ? -9.855 -8.088 25.745 1.00 97.75 69 PHE A O 1
ATOM 547 N N . ILE A 1 70 ? -9.445 -5.969 25.124 1.00 97.69 70 ILE A N 1
ATOM 548 C CA . ILE A 1 70 ? -9.076 -5.498 26.469 1.00 97.69 70 ILE A CA 1
ATOM 549 C C . ILE A 1 70 ? -10.245 -5.673 27.441 1.00 97.69 70 ILE A C 1
ATOM 551 O O . ILE A 1 70 ? -10.049 -6.203 28.531 1.00 97.69 70 ILE A O 1
ATOM 555 N N . GLN A 1 71 ? -11.457 -5.285 27.039 1.00 97.31 71 GLN A N 1
ATOM 556 C CA . GLN A 1 71 ? -12.648 -5.438 27.872 1.00 97.31 71 GLN A CA 1
ATOM 557 C C . GLN A 1 71 ? -12.879 -6.907 28.253 1.00 97.31 71 GLN A C 1
ATOM 559 O O . GLN A 1 71 ? -13.081 -7.214 29.425 1.00 97.31 71 GLN A O 1
ATOM 564 N N . ASN A 1 72 ? -12.750 -7.831 27.295 1.00 97.81 72 ASN A N 1
ATOM 565 C CA . ASN A 1 72 ? -12.883 -9.263 27.568 1.00 97.81 72 ASN A CA 1
ATOM 566 C C . ASN A 1 72 ? -11.827 -9.794 28.550 1.00 97.81 72 ASN A C 1
ATOM 568 O O . ASN A 1 72 ? -12.103 -10.726 29.301 1.00 97.81 72 ASN A O 1
ATOM 572 N N . MET A 1 73 ? -10.620 -9.226 28.535 1.00 97.25 73 MET A N 1
ATOM 573 C CA . MET A 1 73 ? -9.549 -9.602 29.458 1.00 97.25 73 MET A CA 1
ATOM 574 C C . MET A 1 73 ? -9.765 -9.064 30.876 1.00 97.25 73 MET A C 1
ATOM 576 O O . MET A 1 73 ? -9.250 -9.663 31.811 1.00 97.25 73 MET A O 1
ATOM 580 N N . LEU A 1 74 ? -10.502 -7.961 31.037 1.00 96.19 74 LEU A N 1
ATOM 581 C CA . LEU A 1 74 ? -10.824 -7.365 32.340 1.00 96.19 74 LEU A CA 1
ATOM 582 C C . LEU A 1 74 ? -12.046 -8.007 33.014 1.00 96.19 74 LEU A C 1
ATOM 584 O O . LEU A 1 74 ? -12.194 -7.917 34.227 1.00 96.19 74 LEU A O 1
ATOM 588 N N . GLU A 1 75 ? -12.932 -8.624 32.232 1.00 91.75 75 GLU A N 1
ATOM 589 C CA . GLU A 1 75 ? -14.117 -9.347 32.719 1.00 91.75 75 GLU A CA 1
ATOM 590 C C . GLU A 1 75 ? -13.813 -10.792 33.164 1.00 91.75 75 GLU A C 1
ATOM 592 O O . GLU A 1 75 ? -14.715 -11.502 33.613 1.00 91.75 75 GLU A O 1
ATOM 597 N N . LYS A 1 76 ? -12.555 -11.226 33.038 1.00 56.94 76 LYS A N 1
ATOM 598 C CA . LYS A 1 76 ? -12.027 -12.496 33.554 1.00 56.94 76 LYS A CA 1
ATOM 599 C C . LYS A 1 76 ? -11.224 -12.267 34.826 1.00 56.94 76 LYS A C 1
ATOM 601 O O . LYS A 1 76 ? -11.285 -13.166 35.693 1.00 56.94 76 LYS A O 1
#

InterPro domains:
  IPR002048 EF-hand domain [PS50222] (12-38)
  IPR018247 EF-Hand 1, calcium-binding site [PS00018] (16-28)